Protein AF-A0A1H8Y757-F1 (afdb_monomer_lite)

pLDDT: mean 82.37, std 11.91, range [49.06, 96.62]

Radius of gyration: 28.32 Å; chains: 1; bounding box: 49×31×80 Å

Structure (mmCIF, N/CA/C/O backbone):
data_AF-A0A1H8Y757-F1
#
_entry.id   AF-A0A1H8Y757-F1
#
loop_
_atom_site.group_PDB
_atom_site.id
_atom_site.type_symbol
_atom_site.label_atom_id
_atom_site.label_alt_id
_atom_site.label_comp_id
_atom_site.label_asym_id
_atom_site.label_entity_id
_atom_site.label_seq_id
_atom_site.pdbx_PDB_ins_code
_atom_site.Cartn_x
_atom_site.Cartn_y
_atom_site.Cartn_z
_atom_site.occupancy
_atom_site.B_iso_or_equiv
_atom_site.auth_seq_id
_atom_site.auth_comp_id
_atom_site.auth_asym_id
_atom_site.auth_atom_id
_atom_site.pdbx_PDB_model_num
ATOM 1 N N . MET A 1 1 ? 20.671 15.855 -20.329 1.00 74.69 1 MET A N 1
ATOM 2 C CA . MET A 1 1 ? 19.904 14.726 -19.778 1.00 74.69 1 MET A CA 1
ATOM 3 C C . MET A 1 1 ? 19.420 13.855 -20.924 1.00 74.69 1 MET A C 1
ATOM 5 O O . MET A 1 1 ? 18.673 14.349 -21.768 1.00 74.69 1 MET A O 1
ATOM 9 N N . ASN A 1 2 ? 19.909 12.621 -21.029 1.00 89.25 2 ASN A N 1
ATOM 10 C CA . ASN A 1 2 ? 19.546 11.711 -22.120 1.00 89.25 2 ASN A CA 1
ATOM 11 C C . ASN A 1 2 ? 18.157 11.065 -21.883 1.00 89.25 2 ASN A C 1
ATOM 13 O O . ASN A 1 2 ? 17.491 11.310 -20.873 1.00 89.25 2 ASN A O 1
ATOM 17 N N . ALA A 1 3 ? 17.647 10.305 -22.857 1.00 90.56 3 ALA A N 1
ATOM 18 C CA . ALA A 1 3 ? 16.325 9.676 -22.751 1.00 90.56 3 ALA A CA 1
ATOM 19 C C . ALA A 1 3 ? 16.248 8.600 -21.648 1.00 90.56 3 ALA A C 1
ATOM 21 O O . ALA A 1 3 ? 15.206 8.467 -21.012 1.00 90.56 3 ALA A O 1
ATOM 22 N N . VAL A 1 4 ? 17.350 7.894 -21.380 1.00 89.44 4 VAL A N 1
ATOM 23 C CA . VAL A 1 4 ? 17.443 6.873 -20.323 1.00 89.44 4 VAL A CA 1
ATOM 24 C C . VAL A 1 4 ? 17.395 7.523 -18.935 1.00 89.44 4 VAL A C 1
ATOM 26 O O . VAL A 1 4 ? 16.591 7.117 -18.106 1.00 89.44 4 VAL A O 1
ATOM 29 N N . GLU A 1 5 ? 18.151 8.600 -18.713 1.00 89.69 5 GLU A N 1
ATOM 30 C CA . GLU A 1 5 ? 18.169 9.382 -17.465 1.00 89.69 5 GLU A CA 1
ATOM 31 C C . GLU A 1 5 ? 16.796 9.991 -17.135 1.00 89.69 5 GLU A C 1
ATOM 33 O O . GLU A 1 5 ? 16.393 10.051 -15.972 1.00 89.69 5 GLU A O 1
ATOM 38 N N . ARG A 1 6 ? 16.040 10.414 -18.160 1.00 93.50 6 ARG A N 1
ATOM 39 C CA . ARG A 1 6 ? 14.639 10.846 -18.004 1.00 93.50 6 ARG A CA 1
ATOM 40 C C . ARG A 1 6 ? 13.750 9.734 -17.463 1.00 93.50 6 ARG A C 1
ATOM 42 O O . ARG A 1 6 ? 12.978 9.986 -16.541 1.00 93.50 6 ARG A O 1
ATOM 49 N N . LEU A 1 7 ? 13.872 8.527 -18.008 1.00 92.56 7 LEU A N 1
ATOM 50 C CA . LEU A 1 7 ? 13.094 7.378 -17.550 1.00 92.56 7 LEU A CA 1
ATOM 51 C C . LEU A 1 7 ? 13.530 6.916 -16.158 1.00 92.56 7 LEU A C 1
ATOM 53 O O . LEU A 1 7 ? 12.668 6.607 -15.347 1.00 92.56 7 LEU A O 1
ATOM 57 N N . ASP A 1 8 ? 14.826 6.952 -15.841 1.00 91.88 8 ASP A N 1
ATOM 58 C CA . ASP A 1 8 ? 15.326 6.664 -14.489 1.00 91.88 8 ASP A CA 1
ATOM 59 C C . ASP A 1 8 ? 14.750 7.641 -13.453 1.00 91.88 8 ASP A C 1
ATOM 61 O O . ASP A 1 8 ? 14.268 7.229 -12.398 1.00 91.88 8 ASP A O 1
ATOM 65 N N . THR A 1 9 ? 14.706 8.933 -13.789 1.00 93.94 9 THR A N 1
ATOM 66 C CA . THR A 1 9 ? 14.105 9.964 -12.927 1.00 93.94 9 THR A CA 1
ATOM 67 C C . THR A 1 9 ? 12.603 9.735 -12.743 1.00 93.94 9 THR A C 1
ATOM 69 O O . THR A 1 9 ? 12.083 9.855 -11.635 1.00 93.94 9 THR A O 1
ATOM 72 N N . GLN A 1 10 ? 11.898 9.371 -13.819 1.00 94.94 10 GLN A N 1
ATOM 73 C CA . GLN A 1 10 ? 10.470 9.059 -13.774 1.00 94.94 10 GLN A CA 1
ATOM 74 C C . GLN A 1 10 ? 10.182 7.812 -12.926 1.00 94.94 10 GLN A C 1
ATOM 76 O O . GLN A 1 10 ? 9.263 7.835 -12.112 1.00 94.94 10 GLN A O 1
ATOM 81 N N . ILE A 1 11 ? 10.958 6.738 -13.092 1.00 93.31 11 ILE A N 1
ATOM 82 C CA . ILE A 1 11 ? 10.814 5.505 -12.308 1.00 93.31 11 ILE A CA 1
ATOM 83 C C . ILE A 1 11 ? 11.039 5.804 -10.824 1.00 93.31 11 ILE A C 1
ATOM 85 O O . ILE A 1 11 ? 10.217 5.408 -10.002 1.00 93.31 11 ILE A O 1
ATOM 89 N N . ALA A 1 12 ? 12.086 6.559 -10.480 1.00 93.50 12 ALA A N 1
ATOM 90 C CA . ALA A 1 12 ? 12.351 6.954 -9.098 1.00 93.50 12 ALA A CA 1
ATOM 91 C C . ALA A 1 12 ? 11.205 7.793 -8.500 1.00 93.50 12 ALA A C 1
ATOM 93 O O . ALA A 1 12 ? 10.795 7.561 -7.362 1.00 93.50 12 ALA A O 1
ATOM 94 N N . ALA A 1 13 ? 10.641 8.727 -9.273 1.00 95.25 13 ALA A N 1
ATOM 95 C CA . ALA A 1 13 ? 9.483 9.510 -8.844 1.00 95.25 13 ALA A CA 1
ATOM 96 C C . ALA A 1 13 ? 8.259 8.616 -8.570 1.00 95.25 13 ALA A C 1
ATOM 98 O O . ALA A 1 13 ? 7.652 8.715 -7.505 1.00 95.25 13 ALA A O 1
ATOM 99 N N . LEU A 1 14 ? 7.950 7.682 -9.476 1.00 95.69 14 LEU A N 1
ATOM 100 C CA . LEU A 1 14 ? 6.850 6.727 -9.309 1.00 95.69 14 LEU A CA 1
ATOM 101 C C . LEU A 1 14 ? 7.067 5.782 -8.115 1.00 95.69 14 LEU A C 1
ATOM 103 O O . LEU A 1 14 ? 6.118 5.456 -7.405 1.00 95.69 14 LEU A O 1
ATOM 107 N N . GLN A 1 15 ? 8.307 5.362 -7.850 1.00 93.75 15 GLN A N 1
ATOM 108 C CA . GLN A 1 15 ? 8.647 4.578 -6.657 1.00 93.75 15 GLN A CA 1
ATOM 109 C C . GLN A 1 15 ? 8.408 5.381 -5.368 1.00 93.75 15 GLN A C 1
ATOM 111 O O . GLN A 1 15 ? 7.865 4.843 -4.402 1.00 93.75 15 GLN A O 1
ATOM 116 N N . GLY A 1 16 ? 8.726 6.680 -5.367 1.00 95.69 16 GLY A N 1
ATOM 117 C CA . GLY A 1 16 ? 8.362 7.591 -4.278 1.00 95.69 16 GLY A CA 1
ATOM 118 C C . GLY A 1 16 ? 6.843 7.725 -4.097 1.00 95.69 16 GLY A C 1
ATOM 119 O O . GLY A 1 16 ? 6.338 7.728 -2.971 1.00 95.69 16 GLY A O 1
ATOM 120 N N . GLU A 1 17 ? 6.083 7.763 -5.193 1.00 95.44 17 GLU A N 1
ATOM 121 C CA . GLU A 1 17 ? 4.617 7.759 -5.150 1.00 95.44 17 GLU A CA 1
ATOM 122 C C . GLU A 1 17 ? 4.035 6.452 -4.594 1.00 95.44 17 GLU A C 1
ATOM 124 O O . GLU A 1 17 ? 3.061 6.491 -3.839 1.00 95.44 17 GLU A O 1
ATOM 129 N N . ILE A 1 18 ? 4.632 5.298 -4.905 1.00 94.75 18 ILE A N 1
ATOM 130 C CA . ILE A 1 18 ? 4.250 4.015 -4.297 1.00 94.75 18 ILE A CA 1
ATOM 131 C C . ILE A 1 18 ? 4.487 4.061 -2.790 1.00 94.75 18 ILE A C 1
ATOM 133 O O . ILE A 1 18 ? 3.547 3.829 -2.032 1.00 94.75 18 ILE A O 1
ATOM 137 N N . ALA A 1 19 ? 5.696 4.430 -2.359 1.00 94.56 19 ALA A N 1
ATOM 138 C CA . ALA A 1 19 ? 6.046 4.484 -0.942 1.00 94.56 19 ALA A CA 1
ATOM 139 C C . ALA A 1 19 ? 5.122 5.437 -0.163 1.00 94.56 19 ALA A C 1
ATOM 141 O O . ALA A 1 19 ? 4.602 5.089 0.895 1.00 94.56 19 ALA A O 1
ATOM 142 N N . SER A 1 20 ? 4.844 6.623 -0.713 1.00 94.62 20 SER A N 1
ATOM 143 C CA . SER A 1 20 ? 3.891 7.554 -0.097 1.00 94.62 20 SER A CA 1
ATOM 144 C C . SER A 1 20 ? 2.466 6.996 -0.062 1.00 94.62 20 SER A C 1
ATOM 146 O O . SER A 1 20 ? 1.799 7.127 0.961 1.00 94.62 20 SER A O 1
ATOM 148 N N . THR A 1 21 ? 2.011 6.318 -1.122 1.00 94.12 21 THR A N 1
ATOM 149 C CA . THR A 1 21 ? 0.683 5.684 -1.174 1.00 94.12 21 THR A CA 1
ATOM 150 C C . THR A 1 21 ? 0.548 4.581 -0.124 1.00 94.12 21 THR A C 1
ATOM 152 O O . THR A 1 21 ? -0.489 4.487 0.532 1.00 94.12 21 THR A O 1
ATOM 155 N N . GLU A 1 22 ? 1.590 3.775 0.086 1.00 92.75 22 GLU A N 1
ATOM 156 C CA . GLU A 1 22 ? 1.632 2.725 1.112 1.00 92.75 22 GLU A CA 1
ATOM 157 C C . GLU A 1 22 ? 1.508 3.280 2.537 1.00 92.75 22 GLU A C 1
ATOM 159 O O . GLU A 1 22 ? 0.910 2.623 3.392 1.00 92.75 22 GLU A O 1
ATOM 164 N N . LEU A 1 23 ? 1.957 4.512 2.773 1.00 92.50 23 LEU A N 1
ATOM 165 C CA . LEU A 1 23 ? 1.853 5.190 4.066 1.00 92.50 23 LEU A CA 1
ATOM 166 C C . LEU A 1 23 ? 0.515 5.909 4.292 1.00 92.50 23 LEU A C 1
ATOM 168 O O . LEU A 1 23 ? 0.234 6.313 5.420 1.00 92.50 23 LEU A O 1
ATOM 172 N N . ILE A 1 24 ? -0.334 6.056 3.264 1.00 91.38 24 ILE A N 1
ATOM 173 C CA . ILE A 1 24 ? -1.650 6.689 3.434 1.00 91.38 24 ILE A CA 1
ATOM 174 C C . ILE A 1 24 ? -2.493 5.837 4.400 1.00 91.38 24 ILE A C 1
ATOM 176 O O . ILE A 1 24 ? -2.635 4.626 4.164 1.00 91.38 24 ILE A O 1
ATOM 180 N N . PRO A 1 25 ? -3.056 6.433 5.470 1.00 90.50 25 PRO A N 1
ATOM 181 C CA . PRO A 1 25 ? -3.891 5.711 6.420 1.00 90.50 25 PRO A CA 1
ATOM 182 C C . PRO A 1 25 ? -5.183 5.210 5.764 1.00 90.50 25 PRO A C 1
ATOM 184 O O . PRO A 1 25 ? -5.637 5.748 4.754 1.00 90.50 25 PRO A O 1
ATOM 187 N N . ALA A 1 26 ? -5.796 4.194 6.372 1.00 90.62 26 ALA A N 1
ATOM 188 C CA . ALA A 1 26 ? -7.144 3.760 6.013 1.00 90.62 26 ALA A CA 1
ATOM 189 C C . ALA A 1 26 ? -8.169 4.883 6.252 1.00 90.62 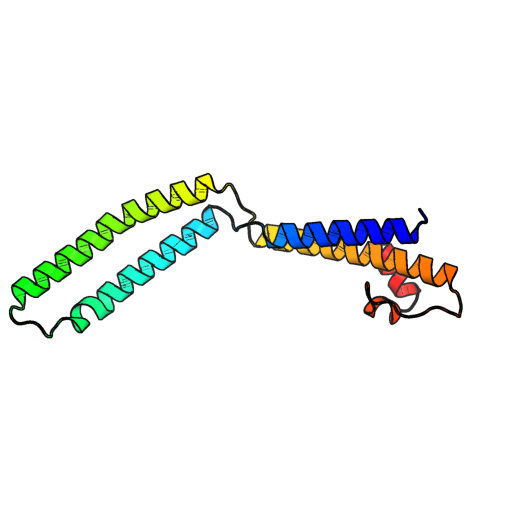26 ALA A C 1
ATOM 191 O O . AL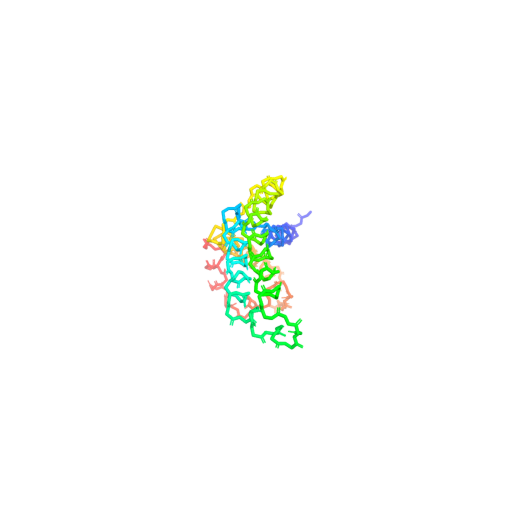A A 1 26 ? -7.902 5.842 6.986 1.00 90.62 26 ALA A O 1
ATOM 192 N N . THR A 1 27 ? -9.351 4.764 5.651 1.00 92.31 27 THR A N 1
ATOM 193 C CA . THR A 1 27 ? -10.418 5.770 5.796 1.00 92.31 27 THR A CA 1
ATOM 194 C C . THR A 1 27 ? -10.827 5.971 7.252 1.00 92.31 27 THR A C 1
ATOM 196 O O . THR A 1 27 ? -10.559 5.142 8.130 1.00 92.31 27 THR A O 1
ATOM 199 N N . ILE A 1 28 ? -11.494 7.091 7.539 1.00 88.12 28 ILE A N 1
ATOM 200 C CA . ILE A 1 28 ? -12.085 7.324 8.868 1.00 88.12 28 ILE A CA 1
ATOM 201 C C . ILE A 1 28 ? -13.021 6.168 9.252 1.00 88.12 28 ILE A C 1
ATOM 203 O O . ILE A 1 28 ? -12.940 5.663 10.370 1.00 88.12 28 ILE A O 1
ATOM 207 N N . ALA A 1 29 ? -13.859 5.718 8.313 1.00 88.38 29 ALA A N 1
ATOM 208 C CA . ALA A 1 29 ? -14.821 4.643 8.537 1.00 88.38 29 ALA A CA 1
ATOM 209 C C . ALA A 1 29 ? -14.140 3.309 8.882 1.00 88.38 29 ALA A C 1
ATOM 211 O O . ALA A 1 29 ? -14.510 2.672 9.866 1.00 88.38 29 ALA A O 1
ATOM 212 N N . GLU A 1 30 ? -13.117 2.910 8.121 1.00 89.62 30 GLU A N 1
ATOM 213 C CA . GLU A 1 30 ? -12.370 1.670 8.372 1.00 89.62 30 GLU A CA 1
ATOM 214 C C . GLU A 1 30 ? -11.628 1.722 9.715 1.00 89.62 30 GLU A C 1
ATOM 216 O O . GLU A 1 30 ? -11.712 0.781 10.503 1.00 89.62 30 GLU A O 1
ATOM 221 N N . ARG A 1 31 ? -10.949 2.838 10.022 1.00 86.06 31 ARG A N 1
ATOM 222 C CA . ARG A 1 31 ? -10.250 3.012 11.308 1.00 86.06 31 ARG A CA 1
ATOM 223 C C . ARG A 1 31 ? -11.218 2.975 12.488 1.00 86.06 31 ARG A C 1
ATOM 225 O O . ARG A 1 31 ? -10.921 2.348 13.500 1.00 86.06 31 ARG A O 1
ATOM 232 N N . PHE A 1 32 ? -12.377 3.618 12.354 1.00 87.75 32 PHE A N 1
ATOM 233 C CA . PHE A 1 32 ? -13.393 3.619 13.401 1.00 87.75 32 PHE A CA 1
ATOM 234 C C . PHE A 1 32 ? -13.992 2.223 13.622 1.00 87.75 32 PHE A C 1
ATOM 236 O O . PHE A 1 32 ? -14.140 1.806 14.768 1.00 87.75 32 PHE A O 1
ATOM 243 N N . ALA A 1 33 ? -14.267 1.477 12.548 1.00 88.44 33 ALA A N 1
ATOM 244 C CA . ALA A 1 33 ? -14.794 0.117 12.640 1.00 88.44 33 ALA A CA 1
ATOM 245 C C . ALA A 1 33 ? -13.842 -0.839 13.382 1.00 88.44 33 ALA A C 1
ATOM 247 O O . ALA A 1 33 ? -14.304 -1.685 14.148 1.00 88.44 33 ALA A O 1
ATOM 248 N N . VAL A 1 34 ? -12.523 -0.686 13.201 1.00 86.00 34 VAL A N 1
ATOM 249 C CA . VAL A 1 34 ? -11.514 -1.461 13.947 1.00 86.00 34 VAL A CA 1
ATOM 250 C C . VAL A 1 34 ? -11.584 -1.153 15.442 1.00 86.00 34 VAL A C 1
ATOM 252 O O . VAL A 1 34 ? -11.735 -2.074 16.239 1.00 86.00 34 VAL A O 1
ATOM 255 N N . ILE A 1 35 ? -11.565 0.128 15.825 1.00 82.12 35 ILE A N 1
ATOM 256 C CA . ILE A 1 35 ? -11.622 0.538 17.239 1.00 82.12 35 ILE A CA 1
ATOM 257 C C . ILE A 1 35 ? -12.918 0.061 17.904 1.00 82.12 35 ILE A C 1
ATOM 259 O O . ILE A 1 35 ? -12.903 -0.427 19.034 1.00 82.12 35 ILE A O 1
ATOM 263 N N . GLU A 1 36 ? -14.049 0.183 17.211 1.00 85.44 36 GLU A N 1
ATOM 264 C CA . GLU A 1 36 ? -15.336 -0.305 17.706 1.00 85.44 36 GLU A CA 1
ATOM 265 C C . GLU A 1 36 ? -15.331 -1.831 17.889 1.00 85.44 36 GLU A C 1
ATOM 267 O O . GLU A 1 36 ? -15.843 -2.342 18.889 1.00 85.44 36 GLU A O 1
ATOM 272 N N . GLY A 1 37 ? -14.717 -2.562 16.955 1.00 82.31 37 GLY A N 1
ATOM 273 C CA . GLY A 1 37 ? -14.511 -4.004 17.056 1.00 82.31 37 GLY A CA 1
ATOM 274 C C . GLY A 1 37 ? -13.651 -4.399 18.257 1.00 82.31 37 GLY A C 1
ATOM 275 O O . GLY A 1 37 ? -14.046 -5.278 19.026 1.00 82.31 37 GLY A O 1
ATOM 276 N N . ASP A 1 38 ? -12.522 -3.719 18.460 1.00 80.12 38 ASP A N 1
ATOM 277 C CA . ASP A 1 38 ? -11.604 -3.963 19.576 1.00 80.12 38 ASP A CA 1
ATOM 278 C C . ASP A 1 38 ? -12.283 -3.719 20.926 1.00 80.12 38 ASP A C 1
ATOM 280 O O . ASP A 1 38 ? -12.164 -4.529 21.850 1.00 80.12 38 ASP A O 1
ATOM 284 N N . LEU A 1 39 ? -13.064 -2.642 21.027 1.00 80.00 39 LEU A N 1
ATOM 285 C CA . LEU A 1 39 ? -13.798 -2.296 22.240 1.00 80.00 39 LEU A CA 1
ATOM 286 C C . LEU A 1 39 ? -14.889 -3.323 22.564 1.00 80.00 39 LEU A C 1
ATOM 288 O O . LEU A 1 39 ? -14.996 -3.767 23.707 1.00 80.00 39 LEU A O 1
ATOM 292 N N . ARG A 1 40 ? -15.655 -3.762 21.557 1.00 82.19 40 ARG A N 1
ATOM 293 C CA . ARG A 1 40 ? -16.648 -4.838 21.718 1.00 82.19 40 ARG A CA 1
ATOM 294 C C . ARG A 1 40 ? -15.997 -6.159 22.109 1.00 82.19 40 ARG A C 1
ATOM 296 O O . ARG A 1 40 ? -16.544 -6.900 22.923 1.00 82.19 40 ARG A O 1
ATOM 303 N N . ASN A 1 41 ? -14.832 -6.469 21.544 1.00 78.38 41 ASN A N 1
ATOM 304 C CA . ASN A 1 41 ? -14.086 -7.666 21.908 1.00 78.38 41 ASN A CA 1
ATOM 305 C C . ASN A 1 41 ? -13.598 -7.602 23.364 1.00 78.38 41 ASN A C 1
ATOM 307 O O . ASN A 1 41 ? -13.739 -8.582 24.092 1.00 78.38 41 ASN A O 1
ATOM 311 N N . ALA A 1 42 ? -13.088 -6.449 23.804 1.00 73.44 42 ALA A N 1
ATOM 312 C CA . ALA A 1 42 ? -12.691 -6.224 25.191 1.00 73.44 42 ALA A CA 1
ATOM 313 C C . ALA A 1 42 ? -13.881 -6.352 26.159 1.00 73.44 42 ALA A C 1
ATOM 315 O O . ALA A 1 42 ? -13.762 -6.998 27.200 1.00 73.44 42 ALA A O 1
ATOM 316 N N . GLU A 1 43 ? -15.043 -5.801 25.796 1.00 76.56 43 GLU A N 1
ATOM 317 C CA . GLU A 1 43 ? -16.277 -5.953 26.572 1.00 76.56 43 GLU A CA 1
ATOM 318 C C . GLU A 1 43 ? -16.700 -7.423 26.681 1.00 76.56 43 GLU A C 1
ATOM 320 O O . GLU A 1 43 ? -16.999 -7.905 27.774 1.00 76.56 43 GLU A O 1
ATOM 325 N N . ARG A 1 44 ? -16.689 -8.159 25.564 1.00 78.62 44 ARG A N 1
ATOM 326 C CA . ARG A 1 44 ? -17.004 -9.592 25.548 1.00 78.62 44 ARG A CA 1
ATOM 327 C C . ARG A 1 44 ? -16.056 -10.387 26.445 1.00 78.62 44 ARG A C 1
ATOM 329 O O . ARG A 1 44 ? -16.525 -11.127 27.300 1.00 78.62 44 ARG A O 1
ATOM 336 N N . LEU A 1 45 ? -14.743 -10.187 26.308 1.00 73.00 45 LEU A N 1
ATOM 337 C CA . LEU A 1 45 ? -13.738 -10.856 27.144 1.00 73.00 45 LEU A CA 1
ATOM 338 C C . LEU A 1 45 ? -13.967 -10.592 28.638 1.00 73.00 45 LEU A C 1
ATOM 340 O O . LEU A 1 45 ? -13.836 -11.505 29.455 1.00 73.00 45 LEU A O 1
ATOM 344 N N . TYR A 1 46 ? -14.346 -9.364 28.998 1.00 72.12 46 TYR A N 1
ATOM 345 C CA . TYR A 1 46 ? -14.703 -9.032 30.373 1.00 72.12 46 TYR A CA 1
ATOM 346 C C . TYR A 1 46 ? -15.967 -9.766 30.841 1.00 72.12 46 TYR A C 1
ATOM 348 O O . TYR A 1 46 ? -15.979 -10.298 31.948 1.00 72.12 46 TYR A O 1
ATOM 356 N N . ARG A 1 47 ? -17.017 -9.848 30.017 1.00 70.88 47 ARG A N 1
ATOM 357 C CA . ARG A 1 47 ? -18.237 -10.596 30.370 1.00 70.88 47 ARG A CA 1
ATOM 358 C C . ARG A 1 47 ? -17.970 -12.093 30.545 1.00 70.88 47 ARG A C 1
ATOM 360 O O . ARG A 1 47 ? -18.481 -12.686 31.490 1.00 70.88 47 ARG A O 1
ATOM 367 N N . ASP A 1 48 ? -17.151 -12.674 29.673 1.00 71.69 48 ASP A N 1
ATOM 368 C CA . ASP A 1 48 ? -16.886 -14.117 29.646 1.00 71.69 48 ASP A CA 1
ATOM 369 C C . ASP A 1 48 ? -15.952 -14.563 30.785 1.00 71.69 48 ASP A C 1
ATOM 371 O O . ASP A 1 48 ? -16.129 -15.630 31.380 1.00 71.69 48 ASP A O 1
ATOM 375 N N . HIS A 1 49 ? -14.945 -13.746 31.112 1.00 66.88 49 HIS A N 1
ATOM 376 C CA . HIS A 1 49 ? -13.870 -14.137 32.031 1.00 66.88 49 HIS A CA 1
ATOM 377 C C . HIS A 1 49 ? -13.729 -13.240 33.261 1.00 66.88 49 HIS A C 1
ATOM 379 O O . HIS A 1 49 ? -13.203 -13.693 34.278 1.00 66.88 49 HIS A O 1
ATOM 385 N N . GLY A 1 50 ? -14.203 -11.995 33.214 1.00 62.69 50 GLY A N 1
ATOM 386 C CA . GLY A 1 50 ? -14.030 -11.014 34.287 1.00 62.69 50 GLY A CA 1
ATOM 387 C C . GLY A 1 50 ? -14.604 -11.484 35.620 1.00 62.69 50 GLY A C 1
ATOM 388 O O . GLY A 1 50 ? -13.942 -11.332 36.644 1.00 62.69 50 GLY A O 1
ATOM 389 N N . LEU A 1 51 ? -15.766 -12.145 35.606 1.00 59.91 51 LEU A N 1
ATOM 390 C CA . LEU A 1 51 ? -16.403 -12.736 36.795 1.00 59.91 51 LEU A CA 1
ATOM 391 C C . LEU A 1 51 ? -15.622 -13.929 37.373 1.00 59.91 51 LEU A C 1
ATOM 393 O O . LEU A 1 51 ? -15.609 -14.132 38.585 1.00 59.91 51 LEU A O 1
ATOM 397 N N . ASN A 1 52 ? -14.935 -14.696 36.522 1.00 56.56 52 ASN A N 1
ATOM 398 C CA . ASN A 1 52 ? -14.228 -15.918 36.916 1.00 56.56 52 ASN A CA 1
ATOM 399 C C . ASN A 1 52 ? -12.848 -15.646 37.539 1.00 56.56 52 ASN A C 1
ATOM 401 O O . ASN A 1 52 ? -12.423 -16.396 38.414 1.00 56.56 52 ASN A O 1
ATOM 405 N N . VAL A 1 53 ? -12.153 -14.580 37.122 1.00 50.50 53 VAL A N 1
ATOM 406 C CA . VAL A 1 53 ? -10.776 -14.266 37.566 1.00 50.50 53 VAL A CA 1
ATOM 407 C C . VAL A 1 53 ? -10.713 -13.757 39.015 1.00 50.50 53 VAL A C 1
ATOM 409 O O . VAL A 1 53 ? -9.661 -13.816 39.645 1.00 50.50 53 VAL A O 1
ATOM 412 N N . SER A 1 54 ? -11.820 -13.281 39.586 1.00 51.38 54 SER A N 1
ATOM 413 C CA . SER A 1 54 ? -11.810 -12.599 40.888 1.00 51.38 54 SER A CA 1
ATOM 414 C C . SER A 1 54 ? -12.676 -13.239 41.974 1.00 51.38 54 SER A C 1
ATOM 416 O O . SER A 1 54 ? -12.842 -12.654 43.045 1.00 51.38 54 SER A O 1
ATOM 418 N N . SER A 1 55 ? -13.145 -14.465 41.743 1.00 51.81 55 SER A N 1
ATOM 419 C CA . SER A 1 55 ? -13.834 -15.332 42.714 1.00 51.81 55 SER A CA 1
ATOM 420 C C . SER A 1 55 ? -12.987 -15.706 43.950 1.00 51.81 55 SER A C 1
ATOM 422 O O . SER A 1 55 ? -13.460 -16.409 44.837 1.00 51.81 55 SER A O 1
ATOM 424 N N . ALA A 1 56 ? -11.753 -15.203 44.059 1.00 57.56 56 ALA A N 1
ATOM 425 C CA . ALA A 1 56 ? -10.830 -15.461 45.164 1.00 57.56 56 ALA A CA 1
ATOM 426 C C . ALA A 1 56 ? -10.984 -14.523 46.390 1.00 57.56 56 ALA A C 1
ATOM 428 O O . ALA A 1 56 ? -10.209 -14.650 47.337 1.00 57.56 56 ALA A O 1
ATOM 429 N N . HIS A 1 57 ? -11.938 -13.576 46.413 1.00 51.00 57 HIS A N 1
ATOM 430 C CA . HIS A 1 57 ? -12.076 -12.597 47.510 1.00 51.00 57 HIS A CA 1
ATOM 431 C C . HIS A 1 57 ? -13.282 -12.840 48.444 1.00 51.00 57 HIS A C 1
ATOM 433 O O . HIS A 1 57 ? -14.382 -13.119 47.967 1.00 51.00 57 HIS A O 1
ATOM 439 N N . PRO A 1 58 ? -13.124 -12.663 49.776 1.00 49.06 58 PRO A N 1
ATOM 440 C CA . PRO A 1 58 ? -14.198 -12.882 50.737 1.00 49.06 58 PRO A CA 1
ATOM 441 C C . PRO A 1 58 ? -15.205 -11.723 50.696 1.00 49.06 58 PRO A C 1
ATOM 443 O O . PRO A 1 58 ? -14.855 -10.568 50.940 1.00 49.06 58 PRO A O 1
ATOM 446 N N . GLY A 1 59 ? -16.461 -12.052 50.381 1.00 61.94 59 GLY A N 1
ATOM 447 C CA . GLY A 1 59 ? -17.595 -11.125 50.308 1.00 61.94 59 GLY A CA 1
ATOM 448 C C . GLY A 1 59 ? -18.248 -11.113 48.927 1.00 61.94 59 GLY A C 1
ATOM 449 O O . GLY A 1 59 ? -18.191 -10.106 48.228 1.00 61.94 59 GLY A O 1
ATOM 450 N N . GLU A 1 60 ? -18.872 -12.226 48.539 1.00 65.25 60 GLU A N 1
ATOM 451 C CA . GLU A 1 60 ? -19.445 -12.479 47.206 1.00 65.25 60 GLU A CA 1
ATOM 452 C C . GLU A 1 60 ? -20.364 -11.341 46.709 1.00 65.25 60 GLU A C 1
ATOM 454 O O . GLU A 1 60 ? -20.255 -10.904 45.566 1.00 65.25 60 GLU A O 1
ATOM 459 N N . ALA A 1 61 ? -21.178 -10.755 47.595 1.00 62.25 61 ALA A N 1
ATOM 460 C CA . ALA A 1 61 ? -22.056 -9.625 47.269 1.00 62.25 61 ALA A CA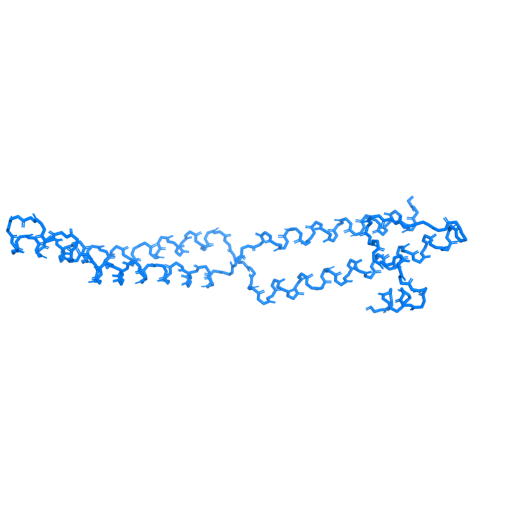 1
ATOM 461 C C . ALA A 1 61 ? -21.298 -8.307 47.001 1.00 62.25 61 ALA A C 1
ATOM 463 O O . ALA A 1 61 ? -21.552 -7.630 46.005 1.00 62.25 61 ALA A O 1
ATOM 464 N N . ALA A 1 62 ? -20.336 -7.946 47.857 1.00 62.97 62 ALA A N 1
ATOM 465 C CA . ALA A 1 62 ? -19.509 -6.748 47.669 1.00 62.97 62 ALA A CA 1
ATOM 466 C C . ALA A 1 62 ? -18.587 -6.888 46.446 1.00 62.97 62 ALA A C 1
ATOM 468 O O . ALA A 1 62 ? -18.238 -5.902 45.792 1.00 62.97 62 ALA A O 1
ATOM 469 N N . HIS A 1 63 ? -18.214 -8.126 46.132 1.00 67.12 63 HIS A N 1
ATOM 470 C CA . HIS A 1 63 ? -17.446 -8.496 44.962 1.00 67.12 63 HIS A CA 1
ATOM 471 C C . HIS A 1 63 ? -18.255 -8.341 43.661 1.00 67.12 63 HIS A C 1
ATOM 473 O O . HIS A 1 63 ? -17.831 -7.611 42.762 1.00 67.12 63 HIS A O 1
ATOM 479 N N . LEU A 1 64 ? -19.457 -8.927 43.602 1.00 68.75 64 LEU A N 1
ATOM 480 C CA . LEU A 1 64 ? -20.415 -8.774 42.499 1.00 68.75 64 LEU A CA 1
ATOM 481 C C . LEU A 1 64 ? -20.801 -7.309 42.259 1.00 68.75 64 LEU A C 1
ATOM 483 O O . LEU A 1 64 ? -20.893 -6.861 41.115 1.00 68.75 64 LEU A O 1
ATOM 487 N N . GLN A 1 65 ? -20.976 -6.527 43.324 1.00 65.50 65 GLN A N 1
ATOM 488 C CA . GLN A 1 65 ? -21.264 -5.099 43.208 1.00 65.50 65 GLN A CA 1
ATOM 489 C C . GLN A 1 65 ? -20.094 -4.335 42.568 1.00 65.50 65 GLN A C 1
ATOM 491 O O . GLN A 1 65 ? -20.308 -3.511 41.679 1.00 65.50 65 GLN A O 1
ATOM 496 N N . ARG A 1 66 ? -18.847 -4.640 42.957 1.00 65.31 66 ARG A N 1
ATOM 497 C CA . ARG A 1 66 ? -17.642 -4.044 42.355 1.00 65.31 66 ARG A CA 1
ATOM 498 C C . ARG A 1 66 ? -17.499 -4.407 40.875 1.00 65.31 66 ARG A C 1
ATOM 500 O O . ARG A 1 66 ? -17.227 -3.529 40.064 1.00 65.31 66 ARG A O 1
ATOM 507 N N . GLN A 1 67 ? -17.732 -5.670 40.530 1.00 69.88 67 GLN A N 1
ATOM 508 C CA . GLN A 1 67 ? -17.770 -6.167 39.150 1.00 69.88 67 GLN A CA 1
ATOM 509 C C . GLN A 1 67 ? -18.806 -5.426 38.300 1.00 69.88 67 GLN A C 1
ATOM 511 O O . GLN A 1 67 ? -18.497 -4.924 37.225 1.00 69.88 67 GLN A O 1
ATOM 516 N N . THR A 1 68 ? -20.021 -5.275 38.823 1.00 65.44 68 THR A N 1
ATOM 517 C CA . THR A 1 68 ? -21.110 -4.574 38.131 1.00 65.44 68 THR A CA 1
ATOM 518 C C . THR A 1 68 ? -20.766 -3.105 37.884 1.00 65.44 68 THR A C 1
ATOM 520 O O . THR A 1 68 ? -21.012 -2.592 36.796 1.00 65.44 68 THR A O 1
ATOM 523 N N . ILE A 1 69 ? -20.143 -2.431 38.859 1.00 64.94 69 ILE A N 1
ATOM 524 C CA . ILE A 1 69 ? -19.678 -1.044 38.710 1.00 64.94 69 ILE A CA 1
ATOM 525 C C . ILE A 1 69 ? -18.562 -0.951 37.664 1.00 64.94 69 ILE A C 1
ATOM 527 O O . ILE A 1 69 ? -18.599 -0.049 36.835 1.00 64.94 69 ILE A O 1
ATOM 531 N N . ILE A 1 70 ? -17.597 -1.876 37.658 1.00 67.69 70 ILE A N 1
ATOM 532 C CA . ILE A 1 70 ? -16.527 -1.909 36.646 1.00 67.69 70 ILE A CA 1
ATOM 533 C C . ILE A 1 70 ? -17.118 -2.137 35.252 1.00 67.69 70 ILE A C 1
ATOM 535 O O . ILE A 1 70 ? -16.801 -1.379 34.340 1.00 67.69 70 ILE A O 1
ATOM 539 N N . GLY A 1 71 ? -18.030 -3.101 35.096 1.00 66.62 71 GLY A N 1
ATOM 540 C CA . GLY A 1 71 ? -18.745 -3.337 33.842 1.00 66.62 71 GLY A CA 1
ATOM 541 C C . GLY A 1 71 ? -19.538 -2.111 33.379 1.00 66.62 71 GLY A C 1
ATOM 542 O O . GLY A 1 71 ? -19.415 -1.696 32.230 1.00 66.62 71 GLY A O 1
ATOM 543 N N . ALA A 1 72 ? -20.282 -1.458 34.277 1.00 63.34 72 ALA A N 1
ATOM 544 C CA . ALA A 1 72 ? -21.012 -0.227 33.969 1.00 63.34 72 ALA A CA 1
ATOM 545 C C . ALA A 1 72 ? -20.071 0.932 33.590 1.00 63.34 72 ALA A C 1
ATOM 547 O O . ALA A 1 72 ? -20.356 1.676 32.654 1.00 63.34 72 ALA A O 1
ATOM 548 N N . CYS A 1 73 ? -18.926 1.065 34.264 1.00 64.88 73 CYS A N 1
ATOM 549 C CA . CYS A 1 73 ? -17.890 2.039 33.924 1.00 64.88 73 CYS A CA 1
ATOM 550 C C . CYS A 1 73 ? -17.223 1.734 32.577 1.0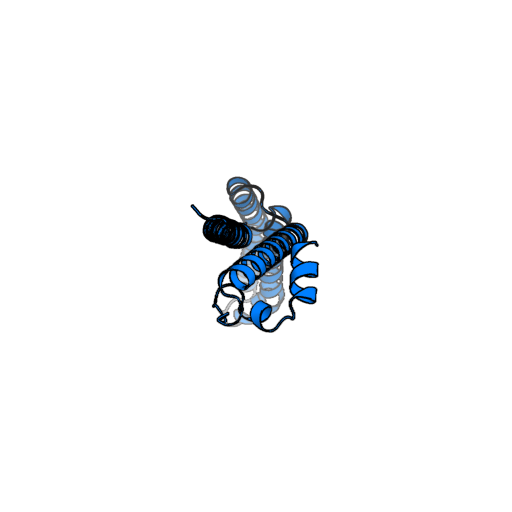0 64.88 73 CYS A C 1
ATOM 552 O O . CYS A 1 73 ? -16.895 2.672 31.857 1.00 64.88 73 CYS A O 1
ATOM 554 N N . MET A 1 74 ? -17.053 0.461 32.208 1.00 69.38 74 MET A N 1
ATOM 555 C CA . MET A 1 74 ? -16.570 0.075 30.879 1.00 69.38 74 MET A CA 1
ATOM 556 C C . MET A 1 74 ? -17.581 0.442 29.794 1.00 69.38 74 MET A C 1
ATOM 558 O O . MET A 1 74 ? -17.180 0.993 28.778 1.00 69.38 74 MET A O 1
ATOM 562 N N . VAL A 1 75 ? -18.878 0.228 30.028 1.00 65.00 75 VAL A N 1
ATOM 563 C CA . VAL A 1 75 ? -19.942 0.573 29.068 1.00 65.00 75 VAL A CA 1
ATOM 564 C C . VAL A 1 75 ? -20.111 2.094 28.931 1.00 65.00 75 VAL A C 1
ATOM 566 O O . VAL A 1 75 ? -20.108 2.621 27.825 1.00 65.00 75 VAL A O 1
ATOM 569 N N . ILE A 1 76 ? -20.180 2.839 30.039 1.00 67.12 76 ILE A N 1
ATOM 570 C CA . ILE A 1 76 ? -20.293 4.313 30.015 1.00 67.12 76 ILE A CA 1
ATOM 571 C C . ILE A 1 76 ? -18.987 4.963 29.518 1.00 67.12 76 ILE A C 1
ATOM 573 O O . ILE A 1 76 ? -18.997 6.024 28.887 1.00 67.12 76 ILE A O 1
ATOM 577 N N . GLY A 1 77 ? -17.845 4.345 29.823 1.00 70.50 77 GLY A N 1
ATOM 578 C CA . GLY A 1 77 ? -16.526 4.764 29.360 1.00 70.50 77 GLY A CA 1
ATOM 579 C C . GLY A 1 77 ? -16.307 4.483 27.877 1.00 70.50 77 GLY A C 1
ATOM 580 O O . GLY A 1 77 ? -15.686 5.305 27.209 1.00 70.50 77 GLY A O 1
ATOM 581 N N . ALA A 1 78 ? -16.861 3.388 27.350 1.00 73.00 78 ALA A N 1
ATOM 582 C CA . ALA A 1 78 ? -16.759 2.989 25.951 1.00 73.00 78 ALA A CA 1
ATOM 583 C C . ALA A 1 78 ? -17.271 4.081 25.006 1.00 73.00 78 ALA A C 1
ATOM 585 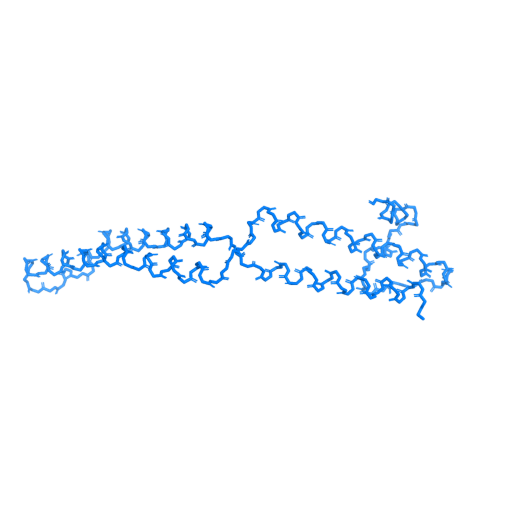O O . ALA A 1 78 ? -16.545 4.489 24.104 1.00 73.00 78 ALA A O 1
ATOM 586 N N . ASP A 1 79 ? -18.455 4.638 25.263 1.00 77.06 79 ASP A N 1
ATOM 587 C CA . ASP A 1 79 ? -19.015 5.711 24.432 1.00 77.06 79 ASP A CA 1
ATOM 588 C C . ASP A 1 79 ? -18.147 6.978 24.448 1.00 77.06 79 ASP A C 1
ATOM 590 O O . ASP A 1 79 ? -17.940 7.625 23.416 1.00 77.06 79 ASP A O 1
ATOM 594 N N . LYS A 1 80 ? -17.588 7.332 25.614 1.00 78.75 80 LYS A N 1
ATOM 595 C CA . LYS A 1 80 ? -16.673 8.477 25.744 1.00 78.75 80 LYS A CA 1
ATOM 596 C C . LYS A 1 80 ? -15.346 8.224 25.027 1.00 78.75 80 LYS A C 1
ATOM 598 O O . LYS A 1 80 ? -14.855 9.124 24.352 1.00 78.75 80 LYS A O 1
ATOM 603 N N . LEU A 1 81 ? -14.793 7.017 25.138 1.00 75.75 81 LEU A N 1
ATOM 604 C CA . LEU A 1 81 ? -13.571 6.607 24.443 1.00 75.75 81 LEU A CA 1
ATOM 605 C C . LEU A 1 81 ? -13.777 6.604 22.925 1.00 75.75 81 LEU A C 1
ATOM 607 O O . LEU A 1 81 ? -12.967 7.183 22.208 1.00 75.75 81 LEU A O 1
ATOM 611 N N . LEU A 1 82 ? -14.894 6.058 22.433 1.00 81.56 82 LEU A N 1
ATOM 612 C CA . LEU A 1 82 ? -15.247 6.095 21.011 1.00 81.56 82 LEU A CA 1
ATOM 613 C C . LEU A 1 82 ? -15.402 7.525 20.500 1.00 81.56 82 LEU A C 1
ATOM 615 O O . LEU A 1 82 ? -14.986 7.819 19.381 1.00 81.56 82 LEU A O 1
ATOM 619 N N . LYS A 1 83 ? -15.978 8.427 21.303 1.00 84.44 83 LYS A N 1
ATOM 620 C CA . LYS A 1 83 ? -16.080 9.843 20.942 1.00 84.44 83 LYS A CA 1
ATOM 621 C C . LYS A 1 83 ? -14.698 10.492 20.803 1.00 84.44 83 LYS A C 1
ATOM 623 O O . LYS A 1 83 ? -14.441 11.123 19.782 1.00 84.44 83 LYS A O 1
ATOM 628 N N . VAL A 1 84 ? -13.813 10.298 21.782 1.00 84.19 84 VAL A N 1
ATOM 629 C CA . VAL A 1 84 ? -12.437 10.830 21.743 1.00 84.19 84 VAL A CA 1
ATOM 630 C C . VAL A 1 84 ? -11.659 10.256 20.556 1.00 84.19 84 VAL A C 1
ATOM 632 O O . VAL A 1 84 ? -10.983 10.995 19.844 1.00 84.19 84 VAL A O 1
ATOM 635 N N . GLU A 1 85 ? -11.793 8.959 20.281 1.00 81.94 85 GLU A N 1
ATOM 636 C CA . GLU A 1 85 ? -11.135 8.324 19.136 1.00 81.94 85 GLU A CA 1
ATOM 637 C C . GLU A 1 85 ? -11.701 8.803 17.793 1.00 81.94 85 GLU A C 1
ATOM 639 O O . GLU A 1 85 ? -10.934 9.024 16.857 1.00 81.94 85 GLU A O 1
ATOM 644 N N . ARG A 1 86 ? -13.014 9.059 17.687 1.00 84.06 86 ARG A N 1
ATOM 645 C CA . ARG A 1 86 ? -13.604 9.701 16.496 1.00 84.06 86 ARG A CA 1
ATOM 646 C C . ARG A 1 86 ? -13.018 11.084 16.254 1.00 84.06 86 ARG A C 1
ATOM 648 O O . ARG A 1 86 ? -12.654 11.385 15.122 1.00 84.06 86 ARG A O 1
ATOM 655 N N . GLU A 1 87 ? -12.914 11.906 17.294 1.00 86.75 87 GLU A N 1
ATOM 656 C CA . GLU A 1 87 ? -12.326 13.247 17.201 1.00 86.75 87 GLU A CA 1
ATOM 657 C C . GLU A 1 87 ? -10.846 13.171 16.792 1.00 86.75 87 GLU A C 1
ATOM 659 O O . GLU A 1 87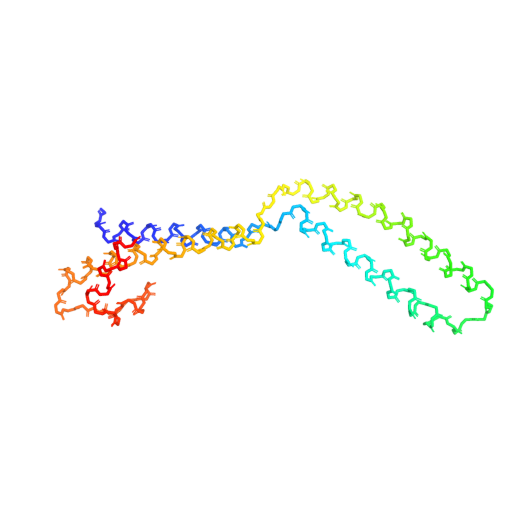 ? -10.415 13.901 15.898 1.00 86.75 87 GLU A O 1
ATOM 664 N N . ARG A 1 88 ? -10.086 12.222 17.355 1.00 82.94 88 ARG A N 1
ATOM 665 C CA . ARG A 1 88 ? -8.679 11.979 16.999 1.00 82.94 88 ARG A CA 1
ATOM 666 C C . ARG A 1 88 ? -8.511 11.521 15.549 1.00 82.94 88 ARG A C 1
ATOM 668 O O . ARG A 1 88 ? -7.638 12.023 14.844 1.00 82.94 88 ARG A O 1
ATOM 675 N N . ILE A 1 89 ? -9.333 10.574 15.094 1.00 83.56 89 ILE A N 1
ATOM 676 C CA . ILE A 1 89 ? -9.310 10.062 13.716 1.00 83.56 89 ILE A CA 1
ATOM 677 C C . ILE A 1 89 ? -9.709 11.160 12.727 1.00 83.56 89 ILE A C 1
ATOM 679 O O . ILE A 1 89 ? -9.057 11.307 11.695 1.00 83.56 89 ILE A O 1
ATOM 683 N N . ALA A 1 90 ? -10.744 11.943 13.042 1.00 84.38 90 ALA A N 1
ATOM 684 C CA . ALA A 1 90 ? -11.181 13.056 12.206 1.00 84.38 90 ALA A CA 1
ATOM 685 C C . ALA A 1 90 ? -10.098 14.140 12.094 1.00 84.38 90 ALA A C 1
ATOM 687 O O . ALA A 1 90 ? -9.843 14.639 10.999 1.00 84.38 90 ALA A O 1
ATOM 688 N N . ALA A 1 91 ? -9.404 14.452 13.195 1.00 83.25 91 ALA A N 1
ATOM 689 C CA . ALA A 1 91 ? -8.292 15.402 13.201 1.00 83.25 91 ALA A CA 1
ATOM 690 C C . ALA A 1 91 ? -7.085 14.933 12.364 1.00 83.25 91 ALA A C 1
ATOM 692 O O . ALA A 1 91 ? -6.354 15.762 11.829 1.00 83.25 91 ALA A O 1
ATOM 693 N N . ALA A 1 92 ? -6.887 13.618 12.214 1.00 81.12 92 ALA A N 1
ATOM 694 C CA . ALA A 1 92 ? -5.825 13.046 11.384 1.00 81.12 92 ALA A CA 1
ATOM 695 C C . ALA A 1 92 ? -6.108 13.117 9.868 1.00 81.12 92 ALA A C 1
ATOM 697 O O . ALA A 1 92 ? -5.231 12.777 9.074 1.00 81.12 92 ALA A O 1
ATOM 698 N N . GLY A 1 93 ? -7.307 13.548 9.461 1.00 81.69 93 GLY A N 1
ATOM 699 C CA . GLY A 1 93 ? -7.701 13.689 8.059 1.00 81.69 93 GLY A CA 1
ATOM 700 C C . GLY A 1 93 ? -8.220 12.400 7.416 1.00 81.69 93 GLY A C 1
ATOM 701 O O . GLY A 1 93 ? -8.089 11.299 7.962 1.00 81.69 93 GLY A O 1
ATOM 702 N N . GLU A 1 94 ? -8.848 12.553 6.247 1.00 86.12 94 GLU A N 1
ATOM 703 C CA . GLU A 1 94 ? -9.394 11.434 5.474 1.00 86.12 94 GLU A CA 1
ATOM 704 C C . GLU A 1 94 ? -8.271 10.553 4.912 1.00 86.12 94 GLU A C 1
ATOM 706 O O . GLU A 1 94 ? -7.227 11.044 4.477 1.00 86.12 94 GLU A O 1
ATOM 711 N N . GLY A 1 95 ? -8.490 9.241 4.956 1.00 89.88 95 GLY A N 1
ATOM 712 C CA . GLY A 1 95 ? -7.549 8.255 4.434 1.00 89.88 95 GLY A CA 1
ATOM 713 C C . GLY A 1 95 ? -7.898 7.811 3.018 1.00 89.88 95 GLY A C 1
ATOM 714 O O . GLY A 1 95 ? -8.720 8.413 2.330 1.00 89.88 95 GLY A O 1
ATOM 715 N N . LEU A 1 96 ? -7.291 6.711 2.587 1.00 90.94 96 LEU A N 1
ATOM 716 C CA . LEU A 1 96 ? -7.636 6.039 1.339 1.00 90.94 96 LEU A CA 1
ATOM 717 C C . LEU A 1 96 ? -8.188 4.653 1.656 1.00 90.94 96 LEU A C 1
ATOM 719 O O . LEU A 1 96 ? -7.590 3.918 2.442 1.00 90.94 96 LEU A O 1
ATOM 723 N N . SER A 1 97 ? -9.317 4.299 1.037 1.00 92.44 97 SER A N 1
ATOM 724 C CA . SER A 1 97 ? -9.924 2.981 1.241 1.00 92.44 97 SER A CA 1
ATOM 725 C C . SER A 1 97 ? -8.975 1.883 0.775 1.00 92.44 97 SER A C 1
ATOM 727 O O . SER A 1 97 ? -8.204 2.086 -0.171 1.00 92.44 97 SER A O 1
ATOM 729 N N . ALA A 1 98 ? -9.029 0.705 1.399 1.00 90.44 98 ALA A N 1
ATOM 730 C CA . ALA A 1 98 ? -8.172 -0.403 0.976 1.00 90.44 98 ALA A CA 1
ATOM 731 C C . ALA A 1 98 ? -8.330 -0.747 -0.529 1.00 90.44 98 ALA A C 1
ATOM 733 O O . ALA A 1 98 ? -7.306 -0.891 -1.209 1.00 90.44 98 ALA A O 1
ATOM 734 N N . PRO A 1 99 ? -9.553 -0.788 -1.108 1.00 94.31 99 PRO A N 1
ATOM 735 C CA . PRO A 1 99 ? -9.734 -1.013 -2.544 1.00 94.31 99 PRO A CA 1
ATOM 736 C C . PRO A 1 99 ? -9.190 0.109 -3.436 1.00 94.31 99 PRO A C 1
ATOM 738 O O . PRO A 1 99 ? -8.695 -0.165 -4.530 1.00 94.31 99 PRO A O 1
ATOM 741 N N . ASP A 1 100 ? -9.305 1.375 -3.027 1.00 93.94 100 ASP A N 1
ATOM 742 C CA . ASP A 1 100 ? -8.759 2.496 -3.806 1.00 93.94 100 ASP A CA 1
ATOM 743 C C . ASP A 1 100 ? -7.232 2.525 -3.736 1.00 93.94 100 ASP A C 1
ATOM 745 O O . ASP A 1 100 ? -6.563 2.767 -4.743 1.00 93.94 100 ASP A O 1
ATOM 749 N N . LYS A 1 101 ? -6.674 2.213 -2.564 1.00 94.12 101 LYS A N 1
ATOM 750 C CA . LYS A 1 101 ? -5.234 2.087 -2.345 1.00 94.12 101 LYS A CA 1
ATOM 751 C C . LYS A 1 101 ? -4.642 0.983 -3.209 1.00 94.12 101 LYS A C 1
ATOM 753 O O . LYS A 1 101 ? -3.669 1.240 -3.911 1.00 94.12 101 LYS A O 1
ATOM 758 N N . ALA A 1 102 ? -5.266 -0.194 -3.240 1.00 93.81 102 ALA A N 1
ATOM 759 C CA . ALA A 1 102 ? -4.855 -1.291 -4.114 1.00 93.81 102 ALA A CA 1
ATOM 760 C C . ALA A 1 102 ? -4.876 -0.875 -5.595 1.00 93.81 102 ALA A C 1
ATOM 762 O O . ALA A 1 102 ? -3.859 -0.977 -6.277 1.00 93.81 102 ALA A O 1
ATOM 763 N N . ARG A 1 103 ? -5.986 -0.286 -6.067 1.00 96.50 103 ARG A N 1
ATOM 764 C CA . ARG A 1 103 ? -6.108 0.201 -7.454 1.00 96.50 103 ARG A CA 1
ATOM 765 C C . ARG A 1 103 ? -5.053 1.247 -7.813 1.00 96.50 103 ARG A C 1
ATOM 767 O O . ARG A 1 103 ? -4.526 1.235 -8.926 1.00 96.50 103 ARG A O 1
ATOM 774 N N . ARG A 1 104 ? -4.744 2.164 -6.892 1.00 96.25 104 ARG A N 1
ATOM 775 C CA . ARG A 1 104 ? -3.707 3.182 -7.092 1.00 96.25 104 ARG A CA 1
ATOM 776 C C . ARG A 1 104 ? -2.316 2.555 -7.171 1.00 96.25 104 ARG A C 1
ATOM 778 O O . ARG A 1 104 ? -1.568 2.896 -8.082 1.00 96.25 104 ARG A O 1
ATOM 785 N N . LEU A 1 105 ? -1.989 1.637 -6.263 1.00 95.88 105 LEU A N 1
ATOM 786 C CA . LEU A 1 105 ? -0.706 0.930 -6.267 1.00 95.88 105 LEU A CA 1
ATOM 787 C C . LEU A 1 105 ? -0.520 0.105 -7.540 1.00 95.88 105 LEU A C 1
ATOM 789 O O . LEU A 1 105 ? 0.546 0.166 -8.146 1.00 95.88 105 LEU A O 1
ATOM 793 N N . ASP A 1 106 ? -1.554 -0.599 -7.995 1.00 96.38 106 ASP A N 1
ATOM 794 C CA . ASP A 1 106 ? -1.486 -1.382 -9.231 1.00 96.38 106 ASP A CA 1
ATOM 795 C C . ASP A 1 106 ? -1.282 -0.491 -10.458 1.00 96.38 106 ASP A C 1
ATOM 797 O O . ASP A 1 106 ? -0.451 -0.798 -11.313 1.00 96.38 106 ASP A O 1
ATOM 801 N N . ARG A 1 107 ? -1.956 0.666 -10.514 1.00 96.62 107 ARG A N 1
ATOM 802 C CA . ARG A 1 107 ? -1.724 1.662 -11.570 1.00 96.62 107 ARG A CA 1
ATOM 803 C C . ARG A 1 107 ? -0.276 2.157 -11.574 1.00 96.62 107 ARG A C 1
ATOM 805 O O . ARG A 1 107 ? 0.335 2.201 -12.638 1.00 96.62 107 ARG A O 1
ATOM 812 N N . LEU A 1 108 ? 0.272 2.511 -10.411 1.00 95.69 108 LEU A N 1
ATOM 813 C CA . LEU A 1 108 ? 1.652 2.994 -10.292 1.00 95.69 108 LEU A CA 1
ATOM 814 C C . LEU A 1 108 ? 2.667 1.910 -10.683 1.00 95.69 108 LEU A C 1
ATOM 816 O O . LEU A 1 108 ? 3.592 2.177 -11.446 1.00 95.69 108 LEU A O 1
ATOM 820 N N . ARG A 1 109 ? 2.465 0.667 -10.228 1.00 94.38 109 ARG A N 1
ATOM 821 C CA . ARG A 1 109 ? 3.301 -0.486 -10.604 1.00 94.38 109 ARG A CA 1
ATOM 822 C C . ARG A 1 109 ? 3.273 -0.734 -12.107 1.00 94.38 109 ARG A C 1
ATOM 824 O O . ARG A 1 109 ? 4.316 -0.985 -12.703 1.00 94.38 109 ARG A O 1
ATOM 831 N N . HIS A 1 110 ? 2.102 -0.613 -12.730 1.00 94.31 110 HIS A N 1
ATOM 832 C CA . HIS A 1 110 ? 1.975 -0.742 -14.176 1.00 94.31 110 HIS A CA 1
ATOM 833 C C . HIS A 1 110 ? 2.730 0.372 -14.917 1.00 94.31 110 HIS A C 1
ATOM 835 O O . HIS A 1 110 ? 3.473 0.088 -15.851 1.00 94.31 110 HIS A O 1
ATOM 841 N N . GLN A 1 111 ? 2.628 1.624 -14.461 1.00 94.50 111 GLN A N 1
ATOM 842 C CA . GLN A 1 111 ? 3.377 2.748 -15.036 1.00 94.50 111 GLN A CA 1
ATOM 843 C C . GLN A 1 111 ? 4.896 2.576 -14.906 1.00 94.50 111 GLN A C 1
ATOM 845 O O . GLN A 1 111 ? 5.629 2.878 -15.849 1.00 94.50 111 GLN A O 1
ATOM 850 N N . ILE A 1 112 ? 5.373 2.063 -13.767 1.00 93.44 112 ILE A N 1
ATOM 851 C CA . ILE A 1 112 ? 6.789 1.725 -13.573 1.00 93.44 112 ILE A CA 1
ATOM 852 C C . ILE A 1 112 ? 7.218 0.655 -14.576 1.00 93.44 112 ILE A C 1
ATOM 854 O O . ILE A 1 112 ? 8.223 0.842 -15.257 1.00 93.44 112 ILE A O 1
ATOM 858 N N . LEU A 1 113 ? 6.441 -0.423 -14.714 1.00 92.88 113 LEU A N 1
ATOM 859 C CA . LEU A 1 113 ? 6.744 -1.506 -15.650 1.00 92.88 113 LEU A CA 1
ATOM 860 C C . LEU A 1 113 ? 6.837 -0.998 -17.097 1.00 92.88 113 LEU A C 1
ATOM 862 O O . LEU A 1 113 ? 7.782 -1.337 -17.807 1.00 92.88 113 LEU A O 1
ATOM 866 N N . GLN A 1 114 ? 5.906 -0.140 -17.522 1.00 94.31 114 GLN A N 1
ATOM 867 C CA . GLN A 1 114 ? 5.942 0.489 -18.846 1.00 94.31 114 GLN A CA 1
ATOM 868 C C . GLN A 1 114 ? 7.189 1.368 -19.032 1.00 94.31 114 GLN A C 1
ATOM 870 O O . GLN A 1 114 ? 7.869 1.289 -20.058 1.00 94.31 114 GLN A O 1
ATOM 875 N N . ALA A 1 115 ? 7.510 2.214 -18.046 1.00 93.62 115 ALA A N 1
ATOM 876 C CA . ALA A 1 115 ? 8.680 3.089 -18.095 1.00 93.62 115 ALA A CA 1
ATOM 877 C C . ALA A 1 115 ? 9.986 2.281 -18.140 1.00 93.62 115 ALA A C 1
ATOM 879 O O . ALA A 1 115 ? 10.889 2.600 -18.916 1.00 93.62 115 ALA A O 1
ATOM 880 N N . ALA A 1 116 ? 10.059 1.196 -17.371 1.00 92.81 116 ALA A N 1
ATOM 881 C CA . ALA A 1 116 ? 11.177 0.270 -17.361 1.00 92.81 116 ALA A CA 1
ATOM 882 C C . ALA A 1 116 ? 11.328 -0.479 -18.689 1.00 92.81 116 ALA A C 1
ATOM 884 O O . ALA A 1 116 ? 12.441 -0.589 -19.195 1.00 92.81 116 ALA A O 1
ATOM 885 N N . ALA A 1 117 ? 10.225 -0.913 -19.305 1.00 93.12 117 ALA A N 1
ATOM 886 C CA . ALA A 1 117 ? 10.243 -1.532 -20.629 1.00 93.12 117 ALA A CA 1
ATOM 887 C C . ALA A 1 117 ? 10.747 -0.560 -21.708 1.00 93.12 117 ALA A C 1
ATOM 889 O O . ALA A 1 117 ? 11.598 -0.915 -22.522 1.00 93.12 117 ALA A O 1
ATOM 890 N N . ARG A 1 118 ? 10.301 0.703 -21.685 1.00 93.31 118 ARG A N 1
ATOM 891 C CA . ARG A 1 118 ? 10.819 1.746 -22.593 1.00 93.31 118 ARG A CA 1
ATOM 892 C C . ARG A 1 118 ? 12.305 1.997 -22.377 1.00 93.31 118 ARG A C 1
ATOM 894 O O . ARG A 1 118 ? 13.053 2.147 -23.340 1.00 93.31 118 ARG A O 1
ATOM 901 N N . ARG A 1 119 ? 12.732 2.031 -21.116 1.00 92.38 119 ARG A N 1
ATOM 902 C CA . ARG A 1 119 ? 14.133 2.219 -20.748 1.00 92.38 119 ARG A CA 1
ATOM 903 C C . ARG A 1 119 ? 14.990 1.073 -21.273 1.00 92.38 119 ARG A C 1
ATOM 905 O O . ARG A 1 119 ? 16.028 1.326 -21.867 1.00 92.38 119 ARG A O 1
ATOM 912 N N . GLU A 1 120 ? 14.541 -0.159 -21.074 1.00 91.25 120 GLU A N 1
ATOM 913 C CA . GLU A 1 120 ? 15.194 -1.376 -21.549 1.00 91.25 120 GLU A CA 1
ATOM 914 C C . GLU A 1 120 ? 15.381 -1.359 -23.072 1.00 91.25 120 GLU A C 1
ATOM 916 O O . GLU A 1 120 ? 16.486 -1.601 -23.550 1.00 91.25 120 GLU A O 1
ATOM 921 N N . LEU A 1 121 ? 14.345 -0.999 -23.840 1.00 91.50 121 LEU A N 1
ATOM 922 C CA . LEU A 1 121 ? 14.448 -0.883 -25.301 1.00 91.50 121 LEU A CA 1
ATOM 923 C C . LEU A 1 121 ? 15.500 0.146 -25.721 1.00 91.50 121 LEU A C 1
ATOM 925 O O . LEU A 1 121 ? 16.334 -0.154 -26.570 1.00 91.50 121 LEU A O 1
ATOM 929 N N . LEU A 1 122 ? 15.515 1.319 -25.078 1.00 91.12 122 LEU A N 1
ATOM 930 C CA . LEU A 1 122 ? 16.527 2.341 -25.349 1.00 91.12 122 LEU A CA 1
ATOM 931 C C . LEU A 1 122 ? 17.941 1.858 -25.013 1.00 91.12 122 LEU A C 1
ATOM 933 O O . LEU A 1 122 ? 18.873 2.155 -25.752 1.00 91.12 122 LEU A O 1
ATOM 937 N N . VAL A 1 123 ? 18.119 1.124 -23.912 1.00 89.56 123 VAL A N 1
ATOM 938 C CA . VAL A 1 123 ? 19.432 0.584 -23.532 1.00 89.56 123 VAL A CA 1
ATOM 939 C C . VAL A 1 123 ? 19.881 -0.489 -24.524 1.00 89.56 123 VAL A C 1
ATOM 941 O O . VAL A 1 123 ? 21.019 -0.435 -24.978 1.00 89.56 123 VAL A O 1
ATOM 944 N N . ARG A 1 124 ? 18.993 -1.401 -24.938 1.00 89.81 124 ARG A N 1
ATOM 945 C CA . ARG A 1 124 ? 19.291 -2.401 -25.978 1.00 89.81 124 ARG A CA 1
ATOM 946 C C . ARG A 1 124 ? 19.671 -1.756 -27.309 1.00 89.81 124 ARG A C 1
ATOM 948 O O . ARG A 1 124 ? 20.586 -2.234 -27.966 1.00 89.81 124 ARG A O 1
ATOM 955 N N . ASP A 1 125 ? 19.007 -0.668 -27.691 1.00 91.50 125 ASP A N 1
ATOM 956 C CA . ASP A 1 125 ? 19.329 0.070 -28.919 1.00 91.50 125 ASP A CA 1
ATOM 957 C C . ASP A 1 125 ? 20.685 0.782 -28.846 1.00 91.50 125 ASP A C 1
ATOM 959 O O . ASP A 1 125 ? 21.375 0.897 -29.857 1.00 91.50 125 ASP A O 1
ATOM 963 N N . LEU A 1 126 ? 21.079 1.248 -27.658 1.00 88.62 126 LEU A N 1
ATOM 964 C CA . LEU A 1 126 ? 22.372 1.898 -27.430 1.00 88.62 126 LEU A CA 1
ATOM 965 C C . LEU A 1 126 ? 23.531 0.897 -27.329 1.00 88.62 126 LEU A C 1
ATOM 967 O O . LEU A 1 126 ? 24.624 1.183 -27.812 1.00 88.62 126 LEU A O 1
ATOM 971 N N . GLU A 1 127 ? 23.315 -0.243 -26.672 1.00 87.50 127 GLU A N 1
ATOM 972 C CA . GLU A 1 127 ? 24.362 -1.231 -26.371 1.00 87.50 127 GLU A CA 1
ATOM 973 C C . GLU A 1 127 ? 24.492 -2.320 -27.449 1.00 87.50 127 GLU A C 1
ATOM 975 O O . GLU A 1 127 ? 25.567 -2.908 -27.599 1.00 87.50 127 GLU A O 1
ATOM 980 N N . GLY A 1 128 ? 23.430 -2.574 -28.223 1.00 86.69 128 GLY A N 1
ATOM 981 C CA . GLY A 1 128 ? 23.396 -3.601 -29.262 1.00 86.69 128 GLY A CA 1
ATOM 982 C C . GLY A 1 128 ? 23.739 -4.985 -28.708 1.00 86.69 128 GLY A C 1
ATOM 983 O O . GLY A 1 128 ? 23.166 -5.431 -27.714 1.00 86.69 128 GLY A O 1
ATOM 984 N N . ASP A 1 129 ? 24.717 -5.643 -29.329 1.00 83.31 129 ASP A N 1
ATOM 985 C CA . ASP A 1 129 ? 25.188 -6.977 -28.931 1.00 83.31 129 ASP A CA 1
ATOM 986 C C . ASP A 1 129 ? 25.904 -6.998 -27.565 1.00 83.31 129 ASP A C 1
ATOM 988 O O . ASP A 1 129 ? 26.117 -8.068 -26.999 1.00 83.31 129 ASP A O 1
ATOM 992 N N . ASN A 1 130 ? 26.255 -5.832 -27.009 1.00 86.31 130 ASN A N 1
ATOM 993 C CA . ASN A 1 130 ? 26.917 -5.708 -25.704 1.00 86.31 130 ASN A CA 1
ATOM 994 C C . ASN A 1 130 ? 25.935 -5.486 -24.543 1.00 86.31 130 ASN A C 1
ATOM 996 O O . ASN A 1 130 ? 26.350 -5.061 -23.463 1.00 86.31 130 ASN A O 1
ATOM 1000 N N . PHE A 1 131 ? 24.640 -5.716 -24.760 1.00 84.31 131 PHE A N 1
ATOM 1001 C CA . PHE A 1 131 ? 23.617 -5.486 -23.747 1.00 84.31 131 PHE A CA 1
ATOM 1002 C C . PHE A 1 131 ? 23.826 -6.343 -22.486 1.00 84.31 131 PHE A C 1
ATOM 1004 O O . PHE A 1 131 ? 24.013 -7.558 -22.569 1.00 84.31 131 PHE A O 1
ATOM 1011 N N . MET A 1 132 ? 23.724 -5.716 -21.307 1.00 80.19 132 MET A N 1
ATOM 1012 C CA . MET A 1 132 ? 23.889 -6.383 -20.008 1.00 80.19 132 MET A CA 1
ATOM 1013 C C . MET A 1 132 ? 22.707 -6.141 -19.060 1.00 80.19 132 MET A C 1
ATOM 1015 O O . MET A 1 132 ? 22.150 -5.046 -18.982 1.00 80.19 132 MET A O 1
ATOM 1019 N N . VAL A 1 133 ? 22.371 -7.163 -18.263 1.00 79.50 133 VAL A N 1
ATOM 1020 C CA . VAL A 1 133 ? 21.292 -7.120 -17.257 1.00 79.50 133 VAL A CA 1
ATOM 1021 C C . VAL A 1 133 ? 21.578 -6.067 -16.176 1.00 79.50 133 VAL A C 1
ATOM 1023 O O . VAL A 1 133 ? 22.693 -5.978 -15.662 1.00 79.50 133 VAL A O 1
ATOM 1026 N N . ARG A 1 134 ? 20.554 -5.295 -15.782 1.00 74.12 134 ARG A N 1
ATOM 1027 C CA . ARG A 1 134 ? 20.643 -4.224 -14.768 1.00 74.12 134 ARG A CA 1
ATOM 1028 C C . ARG A 1 134 ? 19.589 -4.393 -13.655 1.00 74.12 134 ARG A C 1
ATOM 1030 O O . ARG A 1 134 ? 18.522 -4.941 -13.917 1.00 74.12 134 ARG A O 1
ATOM 1037 N N . PRO A 1 135 ? 19.833 -3.875 -12.432 1.00 66.75 135 PRO A N 1
ATOM 1038 C CA . PRO A 1 135 ? 19.000 -4.158 -11.254 1.00 66.75 135 PRO A CA 1
ATOM 1039 C C . PRO A 1 135 ? 17.660 -3.408 -11.185 1.00 66.75 135 PRO A C 1
ATOM 1041 O O . PRO A 1 135 ? 16.891 -3.661 -10.268 1.00 66.75 135 PRO A O 1
ATOM 1044 N N . VAL A 1 136 ? 17.365 -2.488 -12.109 1.00 67.69 136 VAL A N 1
ATOM 1045 C CA . VAL A 1 136 ? 16.122 -1.691 -12.058 1.00 67.69 136 VAL A CA 1
ATOM 1046 C C . VAL A 1 136 ? 14.890 -2.578 -12.287 1.00 67.69 136 VAL A C 1
ATOM 1048 O O . VAL A 1 136 ? 13.927 -2.463 -11.542 1.00 67.69 136 VAL A O 1
ATOM 1051 N N . HIS A 1 137 ? 14.959 -3.472 -13.280 1.00 74.81 137 HIS A N 1
ATOM 1052 C CA . HIS A 1 137 ? 13.971 -4.516 -13.583 1.00 74.81 137 HIS A CA 1
ATOM 1053 C C . HIS A 1 137 ? 14.682 -5.690 -14.281 1.00 74.81 137 HIS A C 1
ATOM 1055 O O . HIS A 1 137 ? 14.603 -5.829 -15.507 1.00 74.81 137 HIS A O 1
ATOM 1061 N N . PRO A 1 138 ? 15.462 -6.499 -13.541 1.00 74.81 138 PRO A N 1
ATOM 1062 C CA . PRO A 1 138 ? 16.268 -7.572 -14.124 1.00 74.81 138 PRO A CA 1
ATOM 1063 C C . PRO A 1 138 ? 15.421 -8.620 -14.862 1.00 74.81 138 PRO A C 1
ATOM 1065 O O . PRO A 1 138 ? 15.899 -9.252 -15.801 1.00 74.81 138 PRO A O 1
ATOM 1068 N N . GLU A 1 139 ? 14.153 -8.776 -14.487 1.00 75.06 139 GLU A N 1
ATOM 1069 C CA . GLU A 1 139 ? 13.196 -9.661 -15.141 1.00 75.06 139 GLU A CA 1
ATOM 1070 C C . GLU A 1 139 ? 12.909 -9.267 -16.598 1.00 75.06 139 GLU A C 1
ATOM 1072 O O . GLU A 1 139 ? 12.702 -10.145 -17.437 1.00 75.06 139 GLU A O 1
ATOM 1077 N N . LEU A 1 140 ? 12.971 -7.972 -16.936 1.00 84.00 140 LEU A N 1
ATOM 1078 C CA . LEU A 1 140 ? 12.768 -7.498 -18.309 1.00 84.00 140 LEU A CA 1
ATOM 1079 C C . LEU A 1 140 ? 13.924 -7.885 -19.233 1.00 84.00 140 LEU A C 1
ATOM 1081 O O . LEU A 1 140 ? 13.718 -8.055 -20.433 1.00 84.00 140 LEU A O 1
ATOM 1085 N N . ALA A 1 141 ? 15.121 -8.092 -18.685 1.00 76.19 141 ALA A N 1
ATOM 1086 C CA . ALA A 1 141 ? 16.282 -8.499 -19.466 1.00 76.19 141 ALA A CA 1
ATOM 1087 C C . ALA A 1 141 ? 16.151 -9.929 -20.019 1.00 76.19 141 ALA A C 1
ATOM 1089 O O . ALA A 1 141 ? 16.713 -10.248 -21.063 1.00 76.19 141 ALA A O 1
ATOM 1090 N N . ILE A 1 142 ? 15.359 -10.779 -19.355 1.00 79.81 142 ILE A N 1
ATOM 1091 C CA . ILE A 1 142 ? 15.049 -12.144 -19.807 1.00 79.81 142 ILE A CA 1
ATOM 1092 C C . ILE A 1 142 ? 13.998 -12.114 -20.929 1.00 79.81 142 ILE A C 1
ATOM 1094 O O . ILE A 1 142 ? 13.890 -13.046 -21.729 1.00 79.81 142 ILE A O 1
ATOM 1098 N N . TYR A 1 143 ? 13.206 -11.043 -21.016 1.00 85.25 143 TYR A N 1
ATOM 1099 C CA . TYR A 1 143 ? 12.139 -10.943 -22.001 1.00 85.25 143 TYR A CA 1
ATOM 1100 C C . TYR A 1 143 ? 12.729 -10.659 -23.382 1.00 85.25 143 TYR A C 1
ATOM 1102 O O . TYR A 1 143 ? 13.589 -9.789 -23.570 1.00 85.25 143 TYR A O 1
ATOM 1110 N N . ASN A 1 144 ? 12.232 -11.385 -24.387 1.00 87.06 144 ASN A N 1
ATOM 1111 C CA . ASN A 1 144 ? 12.579 -11.094 -25.772 1.00 87.06 144 ASN A CA 1
ATOM 1112 C C . ASN A 1 144 ? 12.102 -9.682 -26.154 1.00 87.06 144 ASN A C 1
ATOM 1114 O O . ASN A 1 144 ? 11.184 -9.127 -25.545 1.00 87.06 144 ASN A O 1
ATOM 1118 N N . ARG A 1 145 ? 12.734 -9.090 -27.171 1.00 86.56 145 ARG A N 1
ATOM 1119 C CA . ARG A 1 145 ? 12.468 -7.700 -27.567 1.00 86.56 145 ARG A CA 1
ATOM 1120 C C . ARG A 1 145 ? 10.979 -7.440 -27.834 1.00 86.56 145 ARG A C 1
ATOM 1122 O O . ARG A 1 145 ? 10.435 -6.474 -27.317 1.00 86.56 145 ARG A O 1
ATOM 1129 N N . THR A 1 146 ? 10.304 -8.348 -28.537 1.00 88.88 146 THR A N 1
ATOM 1130 C CA . THR A 1 146 ? 8.869 -8.241 -28.847 1.00 88.88 146 THR A CA 1
ATOM 1131 C C . THR A 1 146 ? 7.982 -8.216 -27.597 1.00 88.88 146 THR A C 1
ATOM 1133 O O . THR A 1 146 ? 6.978 -7.509 -27.565 1.00 88.88 146 THR A O 1
ATOM 1136 N N . ALA A 1 147 ? 8.321 -8.973 -26.552 1.00 89.25 147 ALA A N 1
ATOM 1137 C CA . ALA A 1 147 ? 7.593 -8.950 -25.285 1.00 89.25 147 ALA A CA 1
ATOM 1138 C C . ALA A 1 147 ? 7.795 -7.618 -24.549 1.00 89.25 147 ALA A C 1
ATOM 1140 O O . ALA A 1 147 ? 6.829 -7.059 -24.029 1.00 89.25 147 ALA A O 1
ATOM 1141 N N . VAL A 1 148 ? 9.017 -7.076 -24.563 1.00 87.94 148 VAL A N 1
ATOM 1142 C CA . VAL A 1 148 ? 9.315 -5.756 -23.987 1.00 87.94 148 VAL A CA 1
ATOM 1143 C C . VAL A 1 148 ? 8.588 -4.642 -24.755 1.00 87.94 148 VAL A C 1
ATOM 1145 O O . VAL A 1 148 ? 8.007 -3.757 -24.135 1.00 87.94 148 VAL A O 1
ATOM 1148 N N . GLU A 1 149 ? 8.523 -4.711 -26.087 1.00 91.00 149 GLU A N 1
ATOM 1149 C CA . GLU A 1 149 ? 7.767 -3.763 -26.925 1.00 91.00 149 GLU A CA 1
ATOM 1150 C C . GLU A 1 149 ? 6.271 -3.753 -26.593 1.00 91.00 149 GLU A C 1
ATOM 1152 O O . GLU A 1 149 ? 5.673 -2.683 -26.481 1.00 91.00 149 GLU A O 1
ATOM 1157 N N . ARG A 1 150 ? 5.667 -4.925 -26.359 1.00 91.56 150 ARG A N 1
ATOM 1158 C CA . ARG A 1 150 ? 4.261 -5.012 -25.929 1.00 91.56 150 ARG A CA 1
ATOM 1159 C C . ARG A 1 150 ? 4.034 -4.349 -24.573 1.00 91.56 150 ARG A C 1
ATOM 1161 O O . ARG A 1 150 ? 3.051 -3.634 -24.422 1.00 91.56 150 ARG A O 1
ATOM 1168 N N . LEU A 1 151 ? 4.939 -4.554 -23.616 1.00 89.56 151 LEU A N 1
ATOM 1169 C CA . LEU A 1 151 ? 4.863 -3.929 -22.289 1.00 89.56 151 LEU A CA 1
ATOM 1170 C C . LEU A 1 151 ? 5.106 -2.418 -22.327 1.00 89.56 151 LEU A C 1
ATOM 1172 O O . LEU A 1 151 ? 4.550 -1.683 -21.522 1.00 89.56 151 LEU A O 1
ATOM 1176 N N . ALA A 1 152 ? 5.934 -1.938 -23.253 1.00 88.25 152 ALA A N 1
ATOM 1177 C CA . ALA A 1 152 ? 6.176 -0.510 -23.437 1.00 88.25 152 ALA A CA 1
ATOM 1178 C C . ALA A 1 152 ? 4.979 0.227 -24.078 1.00 88.25 152 ALA A C 1
ATOM 1180 O O . ALA A 1 152 ? 4.868 1.453 -23.924 1.00 88.25 152 ALA A O 1
ATOM 1181 N N . ALA A 1 153 ? 4.143 -0.513 -24.821 1.00 86.06 153 ALA A N 1
ATOM 1182 C CA . ALA A 1 153 ? 3.007 -0.019 -25.601 1.00 86.06 153 ALA A CA 1
ATOM 1183 C C . ALA A 1 153 ? 1.635 -0.199 -24.926 1.00 86.06 153 ALA A C 1
ATOM 1185 O O . ALA A 1 153 ? 0.702 0.518 -25.293 1.00 86.06 153 ALA A O 1
ATOM 1186 N N . SER A 1 154 ? 1.501 -1.138 -23.979 1.00 78.69 154 SER A N 1
ATOM 1187 C CA . SER A 1 154 ? 0.398 -1.142 -22.999 1.00 78.69 154 SER A CA 1
ATOM 1188 C C . SER A 1 154 ? 0.435 0.118 -22.153 1.00 78.69 154 SER A C 1
ATOM 1190 O O . SER A 1 154 ? -0.630 0.562 -21.673 1.00 78.69 154 SER A O 1
#

Foldseek 3Di:
DDPLVVLVVVLVVLVVVLVVLVPFDAFLVVVLVVLLVVLVVVLVCCVVPVLPVPPPDPDNPVVVVVSVVVSVCSVVVSVVVSVVVSVVSVVVPGTAHPVRSVVSNVVSVLVSQLSVLVSQLVQCVVCPPNDDADDSCSVSVPDDNVVSVVSNVD

Sequence (154 aa):
MNAVERLDTQIAALQGEIASTELIPATIAERFAVIEGDLRNAERLYRDHGLNVSSAHPGEAAHLQRQTIIGACMVIGADKLLKVERERIAAAGEGLSAPDKARRLDRLRHQILQAAARRELLVRDLEGDNFMVRPVHPELAIYNRTAVERLAAS

Secondary structure (DSSP, 8-state):
--HHHHHHHHHHHHHHHHHHHHHSPPPHHHHHHHHHHHHHHHHHHIIIIIHHHTTTSS-HHHHHHHHHHHHHHHHHHHHHHHHHHHHHHHHT-----HHHHHHHHHHHHHHHHHHHHHHHHHHHHHHGGG----TTSHHHHHS-HHHHHHHHH-